Protein AF-A0AA35XCM3-F1 (afdb_monomer_lite)

Structure (mmCIF, N/CA/C/O backbone):
data_AF-A0AA35XCM3-F1
#
_entry.id   AF-A0AA35XCM3-F1
#
loop_
_atom_site.group_PDB
_atom_site.id
_atom_site.type_symbol
_atom_site.label_atom_id
_atom_site.label_alt_id
_atom_site.label_comp_id
_atom_site.label_asym_id
_atom_site.label_entity_id
_atom_site.label_seq_id
_atom_site.pdbx_PDB_ins_code
_atom_site.Cartn_x
_atom_site.Cartn_y
_atom_site.Cartn_z
_atom_site.occupancy
_atom_site.B_iso_or_equiv
_atom_site.auth_seq_id
_atom_site.auth_comp_id
_atom_site.auth_asym_id
_atom_site.auth_atom_id
_atom_site.pdbx_PDB_model_num
ATOM 1 N N . MET A 1 1 ? -10.950 -10.156 -4.150 1.00 93.50 1 MET A N 1
ATOM 2 C CA . MET A 1 1 ? -9.536 -10.045 -4.515 1.00 93.50 1 MET A CA 1
ATOM 3 C C . MET A 1 1 ? -8.705 -10.148 -3.259 1.00 93.50 1 MET A C 1
ATOM 5 O O . MET A 1 1 ? -9.093 -9.509 -2.277 1.00 93.50 1 MET A O 1
ATOM 9 N N . ASP A 1 2 ? -7.621 -10.908 -3.318 1.00 97.69 2 ASP A N 1
ATOM 10 C CA . ASP A 1 2 ? -6.567 -10.951 -2.304 1.00 97.69 2 ASP A CA 1
ATOM 11 C C . ASP A 1 2 ? -5.512 -9.885 -2.619 1.00 97.69 2 ASP A C 1
ATOM 13 O O . ASP A 1 2 ? -4.947 -9.845 -3.716 1.00 97.69 2 ASP A O 1
ATOM 17 N N . ILE A 1 3 ? -5.309 -8.961 -1.679 1.00 98.62 3 ILE A N 1
ATOM 18 C CA . ILE A 1 3 ? -4.497 -7.760 -1.874 1.00 98.62 3 ILE A CA 1
ATOM 19 C C . ILE A 1 3 ? -3.480 -7.645 -0.744 1.00 98.62 3 ILE A C 1
ATOM 21 O O . ILE A 1 3 ? -3.850 -7.547 0.428 1.00 98.62 3 ILE A O 1
ATOM 25 N N . ALA A 1 4 ? -2.201 -7.538 -1.091 1.00 98.62 4 ALA A N 1
ATOM 26 C CA . ALA A 1 4 ? -1.163 -7.149 -0.146 1.00 98.62 4 ALA A CA 1
ATOM 27 C C . ALA A 1 4 ? -0.820 -5.666 -0.287 1.00 98.62 4 ALA A C 1
ATOM 29 O O . ALA A 1 4 ? -0.653 -5.143 -1.387 1.00 98.62 4 ALA A O 1
ATOM 30 N N . VAL A 1 5 ? -0.660 -4.983 0.843 1.00 98.56 5 VAL A N 1
ATOM 31 C CA . VAL A 1 5 ? -0.199 -3.591 0.883 1.00 98.56 5 VAL A CA 1
ATOM 32 C C . VAL A 1 5 ? 1.220 -3.571 1.418 1.00 98.56 5 VAL A C 1
ATOM 34 O O . VAL A 1 5 ? 1.429 -3.638 2.630 1.00 98.56 5 VAL A O 1
ATOM 37 N N . MET A 1 6 ? 2.200 -3.466 0.521 1.00 98.12 6 MET A N 1
ATOM 38 C CA . MET A 1 6 ? 3.601 -3.338 0.895 1.00 98.12 6 MET A CA 1
ATOM 39 C C . MET A 1 6 ? 3.884 -1.904 1.345 1.00 98.12 6 MET A C 1
ATOM 41 O O . MET A 1 6 ? 4.107 -1.007 0.530 1.00 98.12 6 MET A O 1
ATOM 45 N N . GLY A 1 7 ? 3.834 -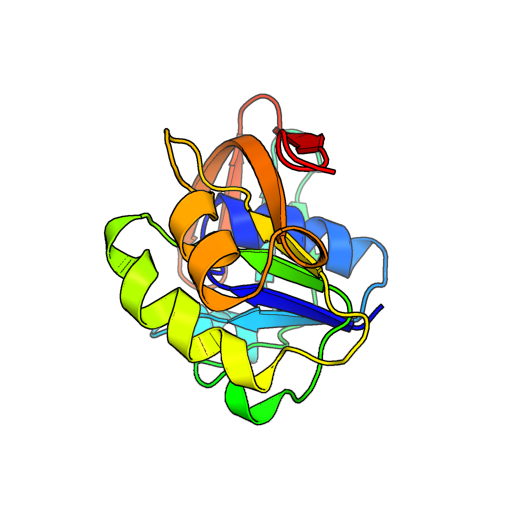1.693 2.663 1.00 96.62 7 GLY A N 1
ATOM 46 C CA . GLY A 1 7 ? 3.970 -0.389 3.305 1.00 96.62 7 GLY A CA 1
ATOM 47 C C . GLY A 1 7 ? 2.629 0.216 3.725 1.00 96.62 7 GLY A C 1
ATOM 48 O O . GLY A 1 7 ? 2.055 1.042 3.020 1.00 96.62 7 GLY A O 1
ATOM 49 N N . ALA A 1 8 ? 2.171 -0.105 4.936 1.00 96.19 8 ALA A N 1
ATOM 50 C CA . ALA A 1 8 ? 0.951 0.452 5.541 1.00 96.19 8 ALA A CA 1
ATOM 51 C C . ALA A 1 8 ? 1.112 1.891 6.092 1.00 96.19 8 ALA A C 1
ATOM 53 O O . ALA A 1 8 ? 0.586 2.239 7.142 1.00 96.19 8 ALA A O 1
ATOM 54 N N . GLY A 1 9 ? 1.887 2.735 5.407 1.00 95.31 9 GLY A N 1
ATOM 55 C CA . GLY A 1 9 ? 2.064 4.143 5.770 1.00 95.31 9 GLY A CA 1
ATOM 56 C C . GLY A 1 9 ? 0.866 5.011 5.375 1.00 95.31 9 GLY A C 1
ATOM 57 O O . GLY A 1 9 ? -0.225 4.524 5.118 1.00 95.31 9 GLY A O 1
ATOM 58 N N . GLY A 1 10 ? 1.078 6.321 5.245 1.00 96.00 10 GLY A N 1
ATOM 59 C CA . GLY A 1 10 ? 0.013 7.253 4.859 1.00 96.00 10 GLY A CA 1
ATOM 60 C C . GLY A 1 10 ? -0.715 6.902 3.554 1.00 96.00 10 GLY A C 1
ATOM 61 O O . GLY A 1 10 ? -1.939 6.885 3.520 1.00 96.00 10 GLY A O 1
ATOM 62 N N . VAL A 1 11 ? 0.038 6.605 2.490 1.00 96.69 11 VAL A N 1
ATOM 63 C CA . VAL A 1 11 ? -0.525 6.263 1.170 1.00 96.69 11 VAL A CA 1
ATOM 64 C C . VAL A 1 11 ? -1.105 4.849 1.171 1.00 96.69 11 VAL A C 1
ATOM 66 O O . VAL A 1 11 ? -2.289 4.674 0.891 1.00 96.69 11 VAL A O 1
ATOM 69 N N . GLY A 1 12 ? -0.292 3.844 1.516 1.00 97.44 12 GLY A N 1
ATOM 70 C CA . GLY A 1 12 ? -0.721 2.444 1.491 1.00 97.44 12 GLY A CA 1
ATOM 71 C C . GLY A 1 12 ? -1.831 2.142 2.495 1.00 97.44 12 GLY A C 1
ATOM 72 O O . GLY A 1 12 ? -2.778 1.438 2.165 1.00 97.44 12 GLY A O 1
ATOM 73 N N . GLY A 1 13 ? -1.778 2.728 3.691 1.00 97.81 13 GLY A N 1
ATOM 74 C CA . GLY A 1 13 ? -2.825 2.578 4.696 1.00 97.81 13 GLY A CA 1
ATOM 75 C C . GLY A 1 13 ? -4.151 3.217 4.280 1.00 97.81 13 GLY A C 1
ATOM 76 O O . GLY A 1 13 ? -5.199 2.612 4.480 1.00 97.81 13 GLY A O 1
ATOM 77 N N . TYR A 1 14 ? -4.129 4.388 3.632 1.00 98.06 14 TYR A N 1
ATOM 78 C CA . TYR A 1 14 ? -5.353 5.009 3.118 1.00 98.06 14 TYR A CA 1
ATOM 79 C C . TYR A 1 14 ? -5.981 4.185 1.986 1.00 98.06 14 TYR A C 1
ATOM 81 O O . TYR A 1 14 ? -7.124 3.749 2.118 1.00 98.06 14 TYR A O 1
ATOM 89 N N . PHE A 1 15 ? -5.243 3.905 0.904 1.00 98.06 15 PHE A N 1
ATOM 90 C CA . PHE A 1 15 ? -5.802 3.159 -0.232 1.00 98.06 15 PHE A CA 1
ATOM 91 C C . PHE A 1 15 ? -6.110 1.701 0.113 1.00 98.06 15 PHE A C 1
ATOM 93 O O . PHE A 1 15 ? -7.166 1.194 -0.259 1.00 98.06 15 PHE A O 1
ATOM 100 N N . GLY A 1 16 ? -5.243 1.038 0.879 1.00 98.25 16 GLY A N 1
ATOM 101 C CA . GLY A 1 16 ? -5.512 -0.299 1.399 1.00 98.25 16 GLY A CA 1
ATOM 102 C C . GLY A 1 16 ? -6.733 -0.326 2.318 1.00 98.25 16 GLY A C 1
ATOM 103 O O . GLY A 1 16 ? -7.555 -1.233 2.221 1.00 98.25 16 GLY A O 1
ATOM 104 N N . GLY A 1 17 ? -6.913 0.706 3.148 1.00 98.31 17 GLY A N 1
ATOM 105 C CA . GLY A 1 17 ? -8.117 0.891 3.953 1.00 98.31 17 GLY A CA 1
ATOM 106 C C . GLY A 1 17 ? -9.375 1.056 3.100 1.00 98.31 17 GLY A C 1
ATOM 107 O O . GLY A 1 17 ? -10.385 0.415 3.376 1.00 98.31 17 GLY A O 1
ATOM 108 N N . LEU A 1 18 ? -9.328 1.857 2.032 1.00 98.00 18 LEU A N 1
ATOM 109 C CA . LEU A 1 18 ? -10.453 1.997 1.102 1.00 98.00 18 LEU A CA 1
ATOM 110 C C . LEU A 1 18 ? -10.807 0.671 0.414 1.00 98.00 18 LEU A C 1
ATOM 112 O O . LEU A 1 18 ? -11.986 0.327 0.339 1.00 98.00 18 LEU A O 1
ATOM 116 N N . LEU A 1 19 ? -9.808 -0.093 -0.034 1.00 98.25 19 LEU A N 1
ATOM 117 C CA . LEU A 1 19 ? -10.011 -1.406 -0.655 1.00 98.25 19 LEU 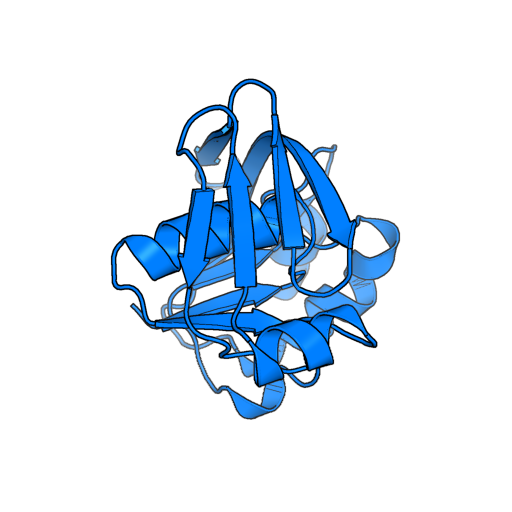A CA 1
ATOM 118 C C . LEU A 1 19 ? -10.606 -2.419 0.331 1.00 98.25 19 LEU A C 1
ATOM 120 O O . LEU A 1 19 ? -11.546 -3.136 -0.011 1.00 98.25 19 LEU A O 1
ATOM 124 N N . ALA A 1 20 ? -10.119 -2.440 1.572 1.00 98.50 20 ALA A N 1
ATOM 125 C CA . ALA A 1 20 ? -10.672 -3.292 2.619 1.00 98.50 20 ALA A CA 1
ATOM 126 C C . ALA A 1 20 ? -12.120 -2.896 2.953 1.00 98.50 20 ALA A C 1
ATOM 128 O O . ALA A 1 20 ? -12.993 -3.754 3.068 1.00 98.50 20 ALA A O 1
ATOM 129 N N . ARG A 1 21 ? -12.409 -1.588 3.032 1.00 97.88 21 ARG A N 1
ATOM 130 C CA . ARG A 1 21 ? -13.766 -1.054 3.233 1.00 97.88 21 ARG A CA 1
ATOM 131 C C . ARG A 1 21 ? -14.711 -1.426 2.085 1.00 97.88 21 ARG A C 1
ATOM 133 O O . ARG A 1 21 ? -15.897 -1.622 2.326 1.00 97.88 21 ARG A O 1
ATOM 140 N N . ALA A 1 22 ? -14.194 -1.548 0.863 1.00 97.81 22 ALA A N 1
ATOM 141 C CA . ALA A 1 22 ? -14.942 -2.014 -0.305 1.00 97.81 22 ALA A CA 1
ATOM 142 C C . ALA A 1 22 ? -15.173 -3.542 -0.332 1.00 97.81 22 ALA A C 1
ATOM 144 O O . ALA A 1 22 ? -15.848 -4.036 -1.232 1.00 97.81 22 ALA A O 1
ATOM 145 N N . GLY A 1 23 ? -14.655 -4.292 0.650 1.00 97.69 23 GLY A N 1
ATOM 146 C CA . GLY A 1 23 ? -14.878 -5.733 0.797 1.00 97.69 23 GLY A CA 1
ATOM 147 C C . GLY A 1 23 ? -13.797 -6.624 0.180 1.00 97.69 23 GLY A C 1
ATOM 148 O O . GLY A 1 23 ? -14.001 -7.834 0.080 1.00 97.69 23 GLY A O 1
ATOM 149 N N . HIS A 1 24 ? -12.652 -6.071 -0.234 1.00 98.44 24 HIS A N 1
ATOM 150 C CA . HIS A 1 24 ? -11.505 -6.881 -0.652 1.00 98.44 24 HIS A CA 1
ATOM 151 C C . HIS A 1 24 ? -10.780 -7.494 0.555 1.00 98.44 24 HIS A C 1
ATOM 153 O O . HIS A 1 24 ? -10.772 -6.920 1.646 1.00 98.44 24 HIS A O 1
ATOM 159 N N . ASN A 1 25 ? -10.138 -8.647 0.355 1.00 97.88 25 ASN A N 1
ATOM 160 C CA . ASN A 1 25 ? -9.321 -9.277 1.383 1.00 97.88 25 ASN A CA 1
ATOM 161 C C . ASN A 1 25 ? -7.933 -8.630 1.379 1.00 97.88 25 ASN A C 1
ATOM 163 O O . ASN A 1 25 ? -7.071 -8.981 0.578 1.00 97.88 25 ASN A O 1
ATOM 167 N N . VAL A 1 26 ? -7.748 -7.628 2.234 1.00 98.69 26 VAL A N 1
ATOM 168 C CA . VAL A 1 26 ? -6.510 -6.848 2.296 1.00 98.69 26 VAL A CA 1
ATOM 169 C C . VAL A 1 26 ? -5.663 -7.313 3.470 1.00 98.69 26 VAL A C 1
ATOM 171 O O . VAL A 1 26 ? -6.159 -7.367 4.593 1.00 98.69 26 VAL A O 1
ATOM 174 N N . THR A 1 27 ? -4.380 -7.580 3.225 1.00 98.75 27 THR A N 1
ATOM 175 C CA . THR A 1 27 ? -3.374 -7.756 4.276 1.00 98.75 27 THR A CA 1
ATOM 176 C C . THR A 1 27 ? -2.325 -6.650 4.213 1.00 98.75 27 THR A C 1
ATOM 178 O O . THR A 1 27 ? -1.701 -6.405 3.179 1.00 98.75 27 THR A O 1
ATOM 181 N N . PHE A 1 28 ? -2.113 -5.975 5.338 1.00 98.75 28 PHE A N 1
ATOM 182 C CA . PHE A 1 28 ? -1.163 -4.878 5.471 1.00 98.75 28 PHE A CA 1
ATOM 183 C C . PHE A 1 28 ? 0.221 -5.390 5.865 1.00 98.75 28 PHE A C 1
ATOM 185 O O . PHE A 1 28 ? 0.389 -5.997 6.921 1.00 98.75 28 PHE A O 1
ATOM 192 N N . ILE A 1 29 ? 1.236 -5.095 5.055 1.00 98.56 29 ILE A N 1
ATOM 193 C CA . ILE A 1 29 ? 2.623 -5.361 5.428 1.00 98.56 29 ILE A CA 1
ATOM 194 C C . ILE A 1 29 ? 3.162 -4.125 6.147 1.00 98.56 29 ILE A C 1
ATOM 196 O O . ILE A 1 29 ? 3.330 -3.044 5.566 1.00 98.56 29 ILE A O 1
ATOM 200 N N . ALA A 1 30 ? 3.380 -4.280 7.447 1.00 97.62 30 ALA A N 1
ATOM 201 C CA . ALA A 1 30 ? 3.768 -3.226 8.374 1.00 97.62 30 ALA A CA 1
ATOM 202 C C . ALA A 1 30 ? 4.819 -3.755 9.352 1.00 97.62 30 ALA A C 1
ATOM 204 O O . ALA A 1 30 ? 5.069 -4.951 9.422 1.00 97.62 30 ALA A O 1
ATOM 205 N N . ARG A 1 31 ? 5.447 -2.867 10.126 1.00 96.56 31 ARG A N 1
ATOM 206 C CA . ARG A 1 31 ? 6.470 -3.244 11.111 1.00 96.56 31 ARG A CA 1
ATOM 207 C C . ARG A 1 31 ? 6.272 -2.489 12.423 1.00 96.56 31 ARG A C 1
ATOM 209 O O . ARG A 1 31 ? 5.644 -1.426 12.452 1.00 96.56 31 ARG A O 1
ATOM 216 N N . GLY A 1 32 ? 6.850 -3.028 13.495 1.00 97.56 32 GLY A N 1
ATOM 217 C CA . GLY A 1 32 ? 6.943 -2.366 14.796 1.00 97.56 32 GLY A CA 1
ATOM 218 C C . GLY A 1 32 ? 5.581 -2.012 15.412 1.00 97.56 32 GLY A C 1
ATOM 219 O O . GLY A 1 32 ? 4.596 -2.709 15.169 1.00 97.56 32 GLY A O 1
ATOM 220 N N . PRO A 1 33 ? 5.481 -0.903 16.170 1.00 98.44 33 PRO A N 1
ATOM 221 C CA . PRO A 1 33 ? 4.259 -0.557 16.900 1.00 98.44 33 PRO A CA 1
ATOM 222 C C . PRO A 1 33 ? 3.017 -0.425 16.013 1.00 98.44 33 PRO A C 1
ATOM 224 O O . PRO A 1 33 ? 1.909 -0.733 16.447 1.00 98.44 33 PRO A O 1
ATOM 227 N N . HIS A 1 34 ? 3.194 0.034 14.769 1.00 98.50 34 HIS A N 1
ATOM 228 C CA . HIS A 1 34 ? 2.088 0.197 13.830 1.00 98.50 34 HIS A CA 1
ATOM 229 C C . HIS A 1 34 ? 1.491 -1.156 13.419 1.00 98.50 34 HIS A C 1
ATOM 231 O O . HIS A 1 34 ? 0.271 -1.293 13.434 1.00 98.50 34 HIS A O 1
ATOM 237 N N . LEU A 1 35 ? 2.332 -2.161 13.141 1.00 98.56 35 LEU A N 1
ATOM 238 C CA . LEU A 1 35 ? 1.886 -3.534 12.877 1.00 98.56 35 LEU A CA 1
ATOM 239 C C . LEU A 1 35 ? 1.060 -4.083 14.039 1.00 98.56 35 LEU A C 1
ATOM 241 O O . LEU A 1 35 ? -0.066 -4.534 13.841 1.00 98.56 35 LEU A O 1
ATOM 245 N N . GLU A 1 36 ? 1.604 -4.018 15.252 1.00 98.62 36 GLU A N 1
ATOM 246 C CA . GLU A 1 36 ? 0.932 -4.589 16.417 1.00 98.62 36 GLU A CA 1
ATOM 247 C C . GLU A 1 36 ? -0.420 -3.917 16.688 1.00 98.62 36 GLU A C 1
ATOM 249 O O . GLU A 1 36 ? -1.383 -4.565 17.094 1.00 98.62 36 GLU A O 1
ATOM 254 N N . ALA A 1 37 ? -0.504 -2.601 16.478 1.00 98.62 37 ALA A N 1
ATOM 255 C CA . ALA A 1 37 ? -1.748 -1.862 16.632 1.00 98.62 37 ALA A CA 1
ATOM 256 C C . ALA A 1 37 ? -2.797 -2.294 15.597 1.00 98.62 37 ALA A C 1
ATOM 258 O O . ALA A 1 37 ? -3.943 -2.527 15.984 1.00 98.62 37 ALA A O 1
ATOM 259 N N . ILE A 1 38 ? -2.400 -2.486 14.329 1.00 98.62 38 ILE A N 1
ATOM 260 C CA . ILE A 1 38 ? -3.301 -3.013 13.293 1.00 98.62 38 ILE A CA 1
ATOM 261 C C . ILE A 1 38 ? -3.794 -4.412 13.676 1.00 98.62 38 ILE A C 1
ATOM 263 O O . ILE A 1 38 ? -4.995 -4.658 13.637 1.00 98.62 38 ILE A O 1
ATOM 267 N N . GLN A 1 39 ? -2.905 -5.312 14.105 1.00 98.56 39 GLN A N 1
ATOM 268 C CA . GLN A 1 39 ? -3.283 -6.676 14.497 1.00 98.56 39 GLN A CA 1
ATOM 269 C C . GLN A 1 39 ? -4.263 -6.706 15.680 1.00 98.56 39 GLN A C 1
ATOM 271 O O . GLN A 1 39 ? -5.162 -7.543 15.717 1.00 98.56 39 GLN A O 1
ATOM 276 N N . ARG A 1 40 ? -4.115 -5.790 16.648 1.00 98.12 40 ARG A N 1
ATOM 277 C CA . ARG A 1 40 ? -4.989 -5.724 17.831 1.00 98.12 40 ARG A CA 1
ATOM 278 C C . ARG A 1 40 ? -6.350 -5.091 17.555 1.00 98.12 40 ARG A C 1
ATOM 280 O O . ARG A 1 40 ? -7.333 -5.512 18.158 1.00 98.12 40 ARG A O 1
ATOM 287 N N . GLY A 1 41 ? -6.395 -4.041 16.739 1.00 96.88 41 GLY A N 1
ATOM 288 C CA . GLY A 1 41 ? -7.557 -3.146 16.661 1.00 96.88 41 GLY A CA 1
ATOM 289 C C . GLY A 1 41 ? -8.059 -2.838 15.256 1.00 96.88 41 GLY A C 1
ATOM 290 O O . GLY A 1 41 ? -9.026 -2.090 15.119 1.00 96.88 41 GLY A O 1
ATOM 291 N N . GLY A 1 42 ? -7.432 -3.395 14.223 1.00 98.38 42 GLY A N 1
ATOM 292 C CA . GLY A 1 42 ? -7.663 -2.976 12.848 1.00 98.38 42 GLY A CA 1
ATOM 293 C C . GLY A 1 42 ? -6.865 -1.735 12.463 1.00 98.38 42 GLY A C 1
ATOM 294 O O . GLY A 1 42 ? -6.242 -1.075 13.297 1.00 98.38 42 GLY A O 1
ATOM 295 N N . LEU A 1 43 ? -6.896 -1.406 11.173 1.00 98.69 43 LEU A N 1
ATOM 296 C CA . LEU A 1 43 ? -6.362 -0.143 10.679 1.00 98.69 43 LEU A CA 1
ATO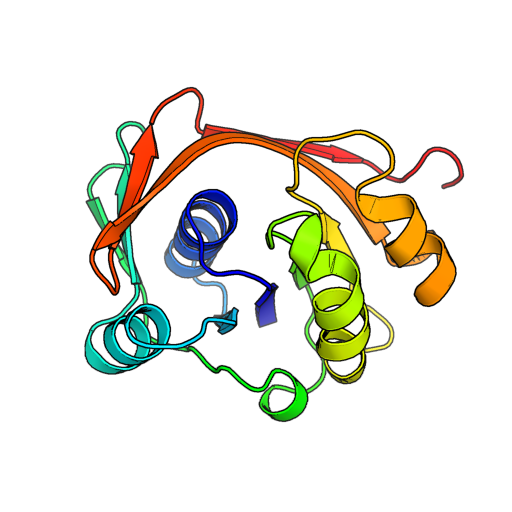M 297 C C . LEU A 1 43 ? -7.477 0.902 10.688 1.00 98.69 43 LEU A C 1
ATOM 299 O O . LEU A 1 43 ? -8.478 0.763 9.981 1.00 98.69 43 LEU A O 1
ATOM 303 N N . ARG A 1 44 ? -7.299 1.963 11.471 1.00 98.75 44 ARG A N 1
ATOM 304 C CA . ARG A 1 44 ? -8.179 3.130 11.461 1.00 98.75 44 ARG A CA 1
ATOM 305 C C . ARG A 1 44 ? -7.692 4.135 10.425 1.00 98.75 44 ARG A C 1
ATOM 307 O O . ARG A 1 44 ? -6.522 4.508 10.411 1.00 98.75 44 ARG A O 1
ATOM 314 N N . VAL A 1 45 ? -8.611 4.616 9.602 1.00 98.62 45 VAL A N 1
ATOM 315 C CA . VAL A 1 45 ? -8.379 5.669 8.619 1.00 98.62 45 VAL A CA 1
ATOM 316 C C . VAL A 1 45 ? -9.228 6.879 8.982 1.00 98.62 45 VAL A C 1
ATOM 318 O O . VAL A 1 45 ? -10.441 6.777 9.165 1.00 98.62 45 VAL A O 1
ATOM 321 N N . GLU A 1 46 ? -8.580 8.033 9.075 1.00 98.44 46 GLU A N 1
ATOM 322 C CA . GLU A 1 46 ? -9.202 9.334 9.291 1.00 98.44 46 GLU A CA 1
ATOM 323 C C . GLU A 1 46 ? -8.983 10.193 8.052 1.00 98.44 46 GLU A C 1
ATOM 325 O O . GLU A 1 46 ? -7.900 10.733 7.829 1.00 98.44 46 GLU A O 1
ATOM 330 N N . SER A 1 47 ? -10.003 10.283 7.211 1.00 97.56 47 SER A N 1
ATOM 331 C CA . SER A 1 47 ? -9.923 10.957 5.924 1.00 97.56 47 SER A CA 1
ATOM 332 C C . SER A 1 47 ? -10.815 12.191 5.899 1.00 97.56 47 SER A C 1
ATOM 334 O O . SER A 1 47 ? -11.985 12.139 6.282 1.00 97.56 47 SER A O 1
ATOM 336 N N . GLY A 1 48 ? -10.273 13.299 5.389 1.00 95.44 48 GLY A N 1
ATOM 337 C CA . GLY A 1 48 ? -11.073 14.483 5.067 1.00 95.44 48 GLY A CA 1
ATOM 338 C C . GLY A 1 48 ? -12.075 14.250 3.928 1.00 95.44 48 GLY A C 1
ATOM 339 O O . GLY A 1 48 ? -13.078 14.954 3.856 1.00 95.44 48 GLY A O 1
ATOM 340 N N . ASN A 1 49 ? -11.831 13.249 3.076 1.00 94.69 49 ASN A N 1
ATOM 341 C CA . ASN A 1 49 ? -12.634 12.953 1.886 1.00 94.69 49 ASN A CA 1
ATOM 342 C C . ASN A 1 49 ? -13.638 11.813 2.124 1.00 94.69 49 ASN A C 1
ATOM 344 O O . ASN A 1 49 ? -14.758 11.852 1.625 1.00 94.69 49 ASN A O 1
ATOM 348 N N . ASP A 1 50 ? -13.243 10.812 2.910 1.00 96.56 50 ASP A N 1
ATOM 349 C CA . ASP A 1 50 ? -13.954 9.542 3.094 1.00 96.56 50 ASP A CA 1
ATOM 350 C C . ASP A 1 50 ? -14.488 9.332 4.513 1.00 96.56 50 ASP A C 1
ATOM 352 O O . ASP A 1 50 ? -15.027 8.263 4.824 1.00 96.56 50 ASP A O 1
ATOM 356 N N . GLY A 1 51 ? -14.319 10.332 5.378 1.00 97.62 51 GLY A N 1
ATOM 357 C CA . GLY A 1 51 ? -14.668 10.261 6.785 1.00 97.62 51 GLY A CA 1
ATOM 358 C C . GLY A 1 51 ? -13.756 9.325 7.575 1.00 97.62 51 GLY A C 1
ATOM 359 O O . GLY A 1 51 ? -12.617 9.038 7.208 1.00 97.62 51 GLY A O 1
ATOM 360 N N . VAL A 1 52 ? -14.272 8.863 8.709 1.00 98.38 52 VAL A N 1
ATOM 361 C CA . VAL A 1 52 ? -13.533 8.041 9.663 1.00 98.38 52 VAL A CA 1
ATOM 362 C C . VAL A 1 52 ? -14.069 6.620 9.640 1.00 98.38 52 VAL A C 1
ATOM 364 O O . VAL A 1 52 ? -15.270 6.408 9.803 1.00 98.38 52 VAL A O 1
ATOM 367 N N . PHE A 1 53 ? -13.182 5.643 9.490 1.00 98.62 53 PHE A N 1
ATOM 368 C CA . PHE A 1 53 ? -13.549 4.231 9.493 1.00 98.62 53 PHE A CA 1
ATOM 369 C C . PHE A 1 53 ? -12.400 3.350 9.987 1.00 98.62 53 PHE A C 1
ATOM 371 O O . PHE A 1 53 ? -11.245 3.765 10.003 1.00 98.62 53 PHE A O 1
ATOM 378 N N . THR A 1 54 ? -12.722 2.119 10.379 1.00 98.69 54 THR A N 1
ATOM 379 C CA . THR A 1 54 ? -11.738 1.106 10.775 1.00 98.69 54 THR A CA 1
ATOM 380 C C . THR A 1 54 ? -11.985 -0.164 9.975 1.00 98.69 54 THR A C 1
ATOM 382 O O . THR A 1 54 ? -13.133 -0.582 9.825 1.00 98.69 54 THR A O 1
ATOM 385 N N . VAL A 1 55 ? -10.915 -0.764 9.458 1.00 98.56 55 VAL A N 1
ATOM 386 C CA . VAL A 1 55 ? -10.953 -2.007 8.672 1.00 98.56 55 VAL A CA 1
ATOM 387 C C . VAL A 1 55 ? -10.262 -3.156 9.415 1.00 98.56 55 VAL A C 1
ATOM 389 O O . VAL A 1 55 ? -9.515 -2.887 10.360 1.00 98.56 55 VAL A O 1
ATOM 392 N N . PRO A 1 56 ? -10.497 -4.427 9.027 1.00 95.69 56 PRO A N 1
ATOM 393 C CA . PRO A 1 56 ? -9.918 -5.584 9.708 1.00 95.69 56 PRO A CA 1
ATOM 394 C C . PRO A 1 56 ? -8.393 -5.525 9.873 1.00 95.69 56 PRO A C 1
ATOM 396 O O . PRO A 1 56 ? -7.675 -4.970 9.044 1.00 95.69 56 PRO A O 1
ATOM 399 N N . GLY A 1 57 ? -7.905 -6.137 10.954 1.00 90.00 57 GLY A N 1
ATOM 400 C CA . GLY A 1 57 ? -6.507 -6.109 11.393 1.00 90.00 57 GLY A CA 1
ATOM 401 C C . GLY A 1 57 ? -5.573 -7.111 10.724 1.00 90.00 57 GLY A C 1
ATOM 402 O O . GLY A 1 57 ? -4.604 -7.539 11.347 1.00 90.00 57 GLY A O 1
ATOM 403 N N . ASN A 1 58 ? -5.852 -7.519 9.487 1.00 96.56 58 ASN A N 1
ATOM 404 C CA . ASN A 1 58 ? -4.993 -8.455 8.767 1.00 96.56 58 ASN A CA 1
ATOM 405 C C . ASN A 1 58 ? -3.658 -7.767 8.461 1.00 96.56 58 ASN A C 1
ATOM 407 O O . ASN A 1 58 ? -3.583 -6.925 7.566 1.00 96.56 58 ASN A O 1
ATOM 411 N N . ALA A 1 59 ? -2.609 -8.089 9.216 1.00 98.31 59 ALA A N 1
ATOM 412 C CA . ALA A 1 59 ? -1.296 -7.490 9.027 1.00 98.31 59 ALA A CA 1
ATOM 413 C C . ALA A 1 59 ? -0.149 -8.416 9.441 1.00 98.31 59 ALA A C 1
ATOM 415 O O . ALA A 1 59 ? -0.282 -9.218 10.367 1.00 98.31 59 ALA A O 1
ATOM 416 N N . THR A 1 60 ? 0.991 -8.272 8.769 1.00 98.44 60 THR A N 1
ATOM 417 C CA . THR A 1 60 ? 2.214 -9.055 9.001 1.00 98.44 60 THR A CA 1
ATOM 418 C C . THR A 1 60 ? 3.461 -8.208 8.730 1.00 98.44 60 THR A C 1
ATOM 420 O O . THR A 1 60 ? 3.401 -7.247 7.967 1.00 98.44 60 THR A O 1
ATOM 423 N N . ASP A 1 61 ? 4.596 -8.555 9.329 1.00 97.75 61 ASP A N 1
ATOM 424 C CA . ASP A 1 61 ? 5.926 -8.078 8.920 1.00 97.75 61 ASP A CA 1
ATOM 425 C C . ASP A 1 61 ? 6.634 -9.053 7.968 1.00 97.75 61 ASP A C 1
ATOM 427 O O . ASP A 1 61 ? 7.692 -8.725 7.433 1.00 97.75 61 ASP A O 1
ATOM 431 N N . ASN A 1 62 ? 6.049 -10.229 7.728 1.00 97.44 62 ASN A N 1
ATOM 432 C CA . ASN A 1 62 ? 6.618 -11.273 6.891 1.00 97.44 62 ASN A CA 1
ATOM 433 C C . ASN A 1 62 ? 5.701 -11.590 5.694 1.00 97.44 62 ASN A C 1
ATOM 435 O O . ASN A 1 62 ? 4.793 -12.425 5.815 1.00 97.44 62 ASN A O 1
ATOM 439 N N . PRO A 1 63 ? 5.949 -10.982 4.517 1.00 97.19 63 PRO A N 1
ATOM 440 C CA . PRO A 1 63 ? 5.161 -11.227 3.309 1.00 97.19 63 PRO A CA 1
ATOM 441 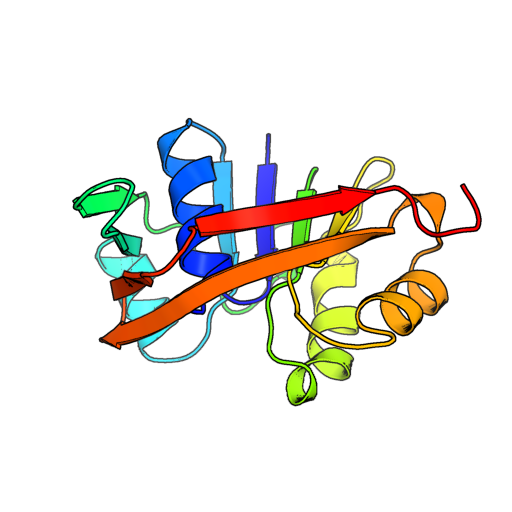C C . PRO A 1 63 ? 5.113 -12.698 2.884 1.00 97.19 63 PRO A C 1
ATOM 443 O O . PRO A 1 63 ? 4.094 -13.156 2.377 1.00 97.19 63 PRO A O 1
ATOM 446 N N . ALA A 1 64 ? 6.165 -13.479 3.151 1.00 96.81 64 ALA A N 1
ATOM 447 C CA . ALA A 1 64 ? 6.235 -14.884 2.742 1.00 96.81 64 ALA A CA 1
ATOM 448 C C . ALA A 1 64 ? 5.149 -15.773 3.378 1.00 96.81 64 ALA A C 1
ATOM 450 O O . ALA A 1 64 ? 4.937 -16.900 2.939 1.00 96.81 64 ALA A O 1
ATOM 451 N N . THR A 1 65 ? 4.446 -15.273 4.398 1.00 96.50 65 THR A N 1
ATOM 452 C CA . THR A 1 65 ? 3.334 -15.976 5.053 1.00 96.50 65 THR A CA 1
ATOM 453 C C . THR A 1 65 ? 2.011 -15.912 4.286 1.00 96.50 65 THR A C 1
ATOM 455 O O . THR A 1 65 ? 1.101 -16.669 4.611 1.00 96.50 65 THR A O 1
ATOM 458 N N . LEU A 1 66 ? 1.888 -15.031 3.286 1.00 96.31 66 LEU A N 1
ATOM 459 C CA . LEU A 1 66 ? 0.611 -14.741 2.618 1.00 96.31 66 LEU A CA 1
ATOM 460 C C . LEU A 1 66 ? 0.361 -15.593 1.368 1.00 96.31 66 LEU A C 1
ATOM 462 O O . LEU A 1 66 ? -0.785 -15.753 0.956 1.00 96.31 66 LEU A O 1
ATOM 466 N N . GLY A 1 67 ? 1.421 -16.140 0.768 1.00 95.75 67 GLY A N 1
ATOM 467 C CA . GLY A 1 67 ? 1.348 -16.759 -0.556 1.00 95.75 67 GLY A CA 1
ATOM 468 C C . GLY A 1 67 ? 0.979 -15.757 -1.665 1.00 95.75 67 GLY A C 1
ATOM 469 O O . GLY A 1 67 ? 0.972 -14.544 -1.426 1.00 95.75 67 GLY A O 1
ATOM 470 N N . PRO A 1 68 ? 0.674 -16.249 -2.880 1.00 97.56 68 PRO A N 1
ATOM 471 C CA . PRO A 1 68 ? 0.365 -15.402 -4.028 1.00 97.56 68 PRO A CA 1
ATOM 472 C C . PRO A 1 68 ? -0.829 -14.465 -3.806 1.00 97.56 68 PRO A C 1
ATOM 474 O O . PRO A 1 68 ? -1.838 -14.874 -3.239 1.00 97.56 68 PRO A O 1
ATOM 477 N N . GLN A 1 69 ? -0.717 -13.227 -4.284 1.00 98.38 69 GLN A N 1
ATOM 478 C CA . GLN A 1 69 ? -1.734 -12.174 -4.188 1.00 98.38 69 GLN A CA 1
ATOM 479 C C . GLN A 1 69 ? -2.146 -11.715 -5.584 1.00 98.38 69 GLN A C 1
ATOM 481 O O . GLN A 1 69 ? -1.317 -11.679 -6.488 1.00 98.38 69 GLN A O 1
ATOM 486 N N . GLU A 1 70 ? -3.394 -11.303 -5.778 1.00 98.19 70 GLU A N 1
ATOM 487 C CA . GLU A 1 70 ? -3.837 -10.775 -7.078 1.00 98.19 70 GLU A CA 1
ATOM 488 C C . GLU A 1 70 ? -3.288 -9.362 -7.318 1.00 98.19 70 GLU A C 1
ATOM 490 O O . GLU A 1 70 ? -2.905 -9.012 -8.434 1.00 98.19 70 GLU A O 1
ATOM 495 N N . LEU A 1 71 ? -3.196 -8.557 -6.255 1.00 98.38 71 LEU A N 1
ATOM 496 C CA . LEU A 1 71 ? -2.668 -7.198 -6.307 1.00 98.38 71 LEU A CA 1
ATOM 497 C C . LEU A 1 71 ? -1.700 -6.936 -5.153 1.00 98.38 71 LEU A C 1
ATOM 499 O O . LEU A 1 71 ? -2.014 -7.174 -3.987 1.00 98.38 71 LEU A O 1
ATOM 503 N N . ILE A 1 72 ? -0.548 -6.358 -5.476 1.00 98.50 72 ILE A N 1
ATOM 504 C CA . ILE A 1 72 ? 0.409 -5.830 -4.513 1.00 98.50 72 ILE A CA 1
ATOM 505 C C . ILE A 1 72 ? 0.444 -4.310 -4.675 1.00 98.50 72 ILE A C 1
ATOM 507 O O . ILE A 1 72 ? 0.961 -3.794 -5.665 1.00 98.50 72 ILE A O 1
ATOM 511 N N . LEU A 1 73 ? -0.088 -3.577 -3.695 1.00 97.88 73 LEU A N 1
ATOM 512 C CA . LEU A 1 73 ? 0.101 -2.129 -3.613 1.00 97.88 73 LEU A CA 1
ATOM 513 C C . LEU A 1 73 ? 1.487 -1.832 -3.046 1.00 97.88 73 LEU A C 1
ATOM 515 O O . LEU A 1 73 ? 1.738 -2.044 -1.859 1.00 97.88 73 LEU A O 1
ATOM 519 N N . PHE A 1 74 ? 2.377 -1.310 -3.882 1.00 97.44 74 PHE A N 1
ATOM 520 C CA . PHE A 1 74 ? 3.737 -0.956 -3.500 1.00 97.44 74 PHE A CA 1
ATOM 521 C C . PHE A 1 74 ? 3.799 0.518 -3.075 1.00 97.44 74 PHE A C 1
ATOM 523 O O . PHE A 1 74 ? 3.780 1.435 -3.902 1.00 97.44 74 PHE A O 1
ATOM 530 N N . ALA A 1 75 ? 3.823 0.748 -1.760 1.00 96.06 75 ALA A N 1
ATOM 531 C CA . ALA A 1 75 ? 3.655 2.067 -1.144 1.00 96.06 75 ALA A CA 1
ATOM 532 C C . ALA A 1 75 ? 4.687 2.368 -0.036 1.00 96.06 75 ALA A C 1
ATOM 534 O O . ALA A 1 75 ? 4.469 3.254 0.799 1.00 96.06 75 ALA A O 1
ATOM 535 N N . VAL A 1 76 ? 5.817 1.651 -0.020 1.00 93.69 76 VAL A N 1
ATOM 536 C CA . VAL A 1 76 ? 6.954 1.960 0.863 1.00 93.69 76 VAL A CA 1
ATOM 537 C C . VAL A 1 76 ? 7.592 3.301 0.496 1.00 93.69 76 VAL A C 1
ATOM 539 O O . VAL A 1 76 ? 7.266 3.924 -0.515 1.00 93.69 76 VAL A O 1
ATOM 542 N N . LYS A 1 77 ? 8.512 3.798 1.319 1.00 89.00 77 LYS A N 1
ATOM 543 C CA . LYS A 1 77 ? 9.336 4.951 0.943 1.00 89.00 77 LYS A CA 1
ATOM 544 C C . LYS A 1 77 ? 10.502 4.482 0.073 1.00 89.00 77 LYS A C 1
ATOM 546 O O . LYS A 1 77 ? 10.975 3.371 0.250 1.00 89.00 77 LYS A O 1
ATOM 551 N N . MET A 1 78 ? 10.978 5.342 -0.832 1.00 85.88 78 MET A N 1
ATOM 552 C CA . MET A 1 78 ? 12.002 4.974 -1.825 1.00 85.88 78 MET A CA 1
ATOM 553 C C . MET A 1 78 ? 13.286 4.386 -1.225 1.00 85.88 78 MET A C 1
ATOM 555 O O . MET A 1 78 ? 13.905 3.530 -1.842 1.00 85.88 78 MET A O 1
ATOM 559 N N . TYR A 1 79 ? 13.678 4.812 -0.022 1.00 87.06 79 TYR A N 1
ATOM 560 C CA . TYR A 1 79 ? 14.862 4.280 0.660 1.00 87.06 79 TYR A CA 1
ATOM 561 C C . TYR A 1 79 ? 14.702 2.826 1.143 1.00 87.06 79 TYR A C 1
ATOM 563 O O . TYR A 1 79 ? 15.703 2.195 1.451 1.00 87.06 79 TYR A O 1
ATOM 571 N N . ASP A 1 80 ? 13.474 2.299 1.194 1.00 89.25 80 ASP A N 1
ATOM 572 C CA . ASP A 1 80 ? 13.174 0.900 1.521 1.00 89.25 80 ASP A CA 1
ATOM 573 C C . ASP A 1 80 ? 12.942 0.048 0.250 1.00 89.25 80 ASP A C 1
ATOM 575 O O . ASP A 1 80 ? 12.550 -1.113 0.363 1.00 89.25 80 ASP A O 1
ATOM 579 N N . ASN A 1 81 ? 13.120 0.601 -0.963 1.00 90.31 81 ASN A N 1
ATOM 580 C CA . ASN A 1 81 ? 12.736 -0.083 -2.206 1.00 90.31 81 ASN A CA 1
ATOM 581 C C . ASN A 1 81 ? 13.455 -1.419 -2.399 1.00 90.31 81 ASN A C 1
ATOM 583 O O . ASN A 1 81 ? 12.789 -2.395 -2.712 1.00 90.31 81 ASN A O 1
ATOM 587 N N . ASP A 1 82 ? 14.775 -1.470 -2.209 1.00 90.62 82 ASP A N 1
ATOM 588 C CA . ASP A 1 82 ? 15.578 -2.694 -2.351 1.00 90.62 82 ASP A CA 1
ATOM 589 C C . ASP A 1 82 ? 15.001 -3.870 -1.560 1.00 90.62 82 ASP A C 1
ATOM 591 O O . ASP A 1 82 ? 14.674 -4.922 -2.112 1.00 90.62 82 ASP A O 1
ATOM 595 N N . ASP A 1 83 ? 14.831 -3.659 -0.257 1.00 93.69 83 ASP A N 1
ATOM 596 C CA . ASP A 1 83 ? 14.331 -4.682 0.651 1.00 93.69 83 ASP A CA 1
ATOM 597 C C . ASP A 1 83 ? 12.881 -5.035 0.325 1.00 93.69 83 ASP A C 1
ATOM 599 O O . ASP A 1 83 ? 12.492 -6.203 0.358 1.00 93.69 83 ASP A O 1
ATOM 603 N N . ALA A 1 84 ? 12.069 -4.029 -0.009 1.00 95.75 84 ALA A N 1
ATOM 604 C CA . ALA A 1 84 ? 10.660 -4.230 -0.281 1.00 95.75 84 ALA A CA 1
ATOM 605 C C . ALA A 1 84 ? 10.404 -4.968 -1.595 1.00 95.75 84 ALA A C 1
ATOM 607 O O . ALA A 1 84 ? 9.490 -5.787 -1.635 1.00 95.75 84 ALA A O 1
ATOM 608 N N . ILE A 1 85 ? 11.199 -4.704 -2.637 1.00 95.94 85 ILE A N 1
ATOM 609 C CA . ILE A 1 85 ? 11.150 -5.427 -3.909 1.00 95.94 85 ILE A CA 1
ATOM 610 C C . ILE A 1 85 ? 11.400 -6.902 -3.612 1.00 95.94 85 ILE A C 1
ATOM 612 O O . ILE A 1 85 ? 10.484 -7.701 -3.754 1.00 95.94 85 ILE A O 1
ATOM 616 N N . HIS A 1 86 ? 12.554 -7.264 -3.048 1.00 95.75 86 HIS A N 1
ATOM 617 C CA . HIS A 1 86 ? 12.847 -8.671 -2.756 1.00 95.75 86 HIS A CA 1
ATOM 618 C C . HIS A 1 86 ? 11.796 -9.337 -1.852 1.00 95.75 86 HIS A C 1
ATOM 620 O O . HIS A 1 86 ? 11.426 -10.492 -2.071 1.00 95.75 86 HIS A O 1
ATOM 626 N N . ALA A 1 87 ? 11.282 -8.614 -0.852 1.00 97.00 87 ALA A N 1
ATOM 627 C CA . ALA A 1 87 ? 10.311 -9.150 0.094 1.00 97.00 87 ALA A CA 1
ATOM 628 C C . ALA A 1 87 ? 8.951 -9.493 -0.536 1.00 97.00 87 ALA A C 1
ATOM 630 O O . ALA A 1 87 ? 8.269 -10.374 -0.013 1.00 97.00 87 ALA A O 1
ATOM 631 N N . ILE A 1 88 ? 8.542 -8.843 -1.634 1.00 97.81 88 ILE A N 1
ATOM 632 C CA . ILE A 1 88 ? 7.259 -9.145 -2.291 1.00 97.81 88 ILE A CA 1
ATOM 633 C C . ILE A 1 88 ? 7.336 -10.330 -3.258 1.00 97.81 88 ILE A C 1
ATOM 635 O O . ILE A 1 88 ? 6.290 -10.817 -3.675 1.00 97.81 88 ILE A O 1
ATOM 639 N N . GLY A 1 89 ? 8.527 -10.843 -3.582 1.00 97.44 89 GLY A N 1
ATOM 640 C CA . GLY A 1 89 ? 8.701 -11.981 -4.495 1.00 97.44 89 GLY A CA 1
ATOM 641 C C . GLY A 1 89 ? 7.793 -13.189 -4.194 1.00 97.44 89 GLY A C 1
ATOM 642 O O . GLY A 1 89 ? 7.118 -13.669 -5.103 1.00 97.44 89 GLY A O 1
ATOM 643 N N . PRO A 1 90 ? 7.682 -13.655 -2.932 1.00 97.75 90 PRO A N 1
ATOM 644 C CA . PRO A 1 90 ? 6.778 -14.748 -2.552 1.00 97.75 90 PRO A CA 1
ATOM 645 C C . PRO A 1 90 ? 5.278 -14.467 -2.752 1.00 97.75 90 PRO A C 1
ATOM 647 O O . PRO A 1 90 ? 4.477 -15.398 -2.706 1.00 97.75 90 PRO A O 1
ATOM 650 N N . LEU A 1 91 ? 4.891 -13.201 -2.939 1.00 98.31 91 LEU A N 1
ATOM 651 C CA . LEU A 1 91 ? 3.509 -12.785 -3.189 1.00 98.31 91 LEU A CA 1
ATOM 652 C C . LEU A 1 91 ? 3.124 -12.879 -4.668 1.00 98.31 91 LEU A C 1
ATOM 654 O O . LEU A 1 91 ? 1.956 -12.698 -5.003 1.00 98.31 91 LEU A O 1
ATOM 658 N N . LEU A 1 92 ? 4.085 -13.113 -5.562 1.00 97.38 92 LEU A N 1
ATOM 659 C CA . LEU A 1 92 ? 3.848 -13.111 -6.999 1.00 97.38 92 LEU A CA 1
ATOM 660 C C . LEU A 1 92 ? 3.452 -14.507 -7.488 1.00 97.38 92 LEU A C 1
ATOM 662 O O . LEU A 1 92 ? 4.244 -15.449 -7.484 1.00 97.38 92 LEU A O 1
ATOM 666 N N . GLY A 1 93 ? 2.210 -14.616 -7.943 1.00 95.94 93 GLY A N 1
ATOM 667 C CA . GLY A 1 93 ? 1.691 -15.696 -8.768 1.00 95.94 93 GLY A CA 1
ATOM 668 C C . GLY A 1 93 ? 1.677 -15.335 -10.260 1.00 95.94 93 GLY A C 1
ATOM 669 O O . GLY A 1 93 ? 2.162 -14.274 -10.656 1.00 95.94 93 GLY A O 1
ATOM 670 N N . PRO A 1 94 ? 1.118 -16.217 -11.108 1.00 93.69 94 PRO A N 1
ATOM 671 C CA . PRO A 1 94 ? 1.066 -16.014 -12.558 1.00 93.69 94 PRO A CA 1
ATOM 672 C C . PRO A 1 94 ? 0.316 -14.747 -12.995 1.00 93.69 94 PRO A C 1
ATOM 674 O O . PRO A 1 94 ? 0.728 -14.120 -13.966 1.00 93.69 94 PRO A O 1
ATOM 677 N N . ASP A 1 95 ? -0.732 -14.371 -12.257 1.00 93.62 95 ASP A N 1
ATOM 678 C CA . ASP A 1 95 ? -1.646 -13.268 -12.594 1.00 93.62 95 ASP A CA 1
ATOM 679 C C . ASP A 1 95 ? -1.481 -12.045 -11.669 1.00 93.62 95 ASP A C 1
ATOM 681 O O . ASP A 1 95 ? -2.310 -11.136 -11.668 1.00 93.62 95 ASP A O 1
ATOM 685 N N . SER A 1 96 ? -0.430 -12.025 -10.844 1.00 97.31 96 SER A N 1
ATOM 686 C CA . SER A 1 96 ? -0.203 -10.953 -9.874 1.00 97.31 96 SER A CA 1
ATOM 687 C C . SER A 1 96 ? 0.218 -9.652 -10.544 1.00 97.31 96 SER A C 1
ATOM 689 O O . SER A 1 96 ? 1.148 -9.634 -11.353 1.00 97.31 96 SER A O 1
ATOM 691 N N . ILE A 1 97 ? -0.392 -8.548 -10.112 1.00 97.25 97 ILE A N 1
ATOM 692 C CA . ILE A 1 97 ? 0.001 -7.194 -10.508 1.00 97.25 97 ILE A CA 1
ATOM 693 C C . ILE A 1 97 ? 0.639 -6.462 -9.330 1.00 97.25 97 ILE A C 1
ATOM 695 O O . ILE A 1 97 ? 0.103 -6.445 -8.222 1.00 97.25 97 ILE A O 1
ATOM 699 N N . VAL A 1 98 ? 1.764 -5.796 -9.580 1.00 97.31 98 VAL A N 1
ATOM 700 C CA . VAL A 1 98 ? 2.375 -4.833 -8.662 1.00 97.31 98 VAL A CA 1
ATOM 701 C C . VAL A 1 98 ? 2.009 -3.427 -9.121 1.00 97.31 98 VAL A C 1
ATOM 703 O O . VAL A 1 98 ? 2.418 -3.000 -10.196 1.00 97.31 98 VAL A O 1
ATOM 706 N N . LEU A 1 99 ? 1.252 -2.695 -8.305 1.00 96.81 99 LEU A N 1
ATOM 707 C CA . LEU A 1 99 ? 0.891 -1.302 -8.564 1.00 96.81 99 LEU A CA 1
ATOM 708 C C . LEU A 1 99 ? 1.707 -0.380 -7.662 1.00 96.81 99 LEU A C 1
ATOM 710 O O . LEU A 1 99 ? 1.547 -0.402 -6.438 1.00 96.81 99 LEU A O 1
ATOM 714 N N . THR A 1 100 ? 2.546 0.467 -8.252 1.00 95.62 100 THR A N 1
ATOM 715 C CA . THR A 1 100 ? 3.248 1.499 -7.484 1.00 95.62 100 THR A CA 1
ATOM 716 C C . THR A 1 100 ? 2.308 2.654 -7.152 1.00 95.62 100 THR A C 1
ATOM 718 O O . THR A 1 100 ? 1.492 3.075 -7.966 1.00 95.62 100 THR A O 1
ATOM 721 N N . LEU A 1 101 ? 2.416 3.186 -5.935 1.00 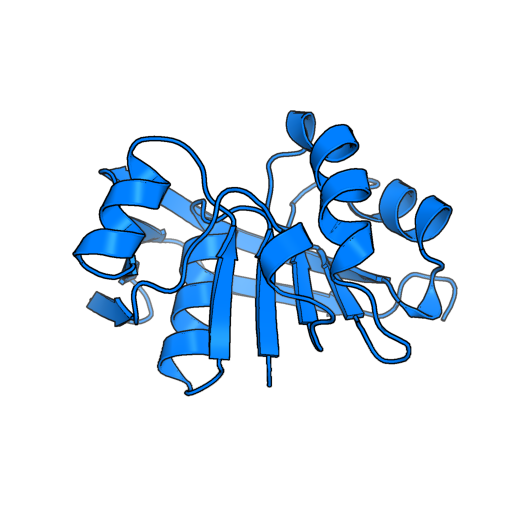94.00 101 LEU A N 1
ATOM 722 C CA . LEU A 1 101 ? 1.737 4.424 -5.515 1.00 94.00 101 LEU A CA 1
ATOM 723 C C . LEU A 1 101 ? 2.724 5.441 -4.926 1.00 94.00 101 LEU A C 1
ATOM 725 O O . LEU A 1 101 ? 2.347 6.385 -4.230 1.00 94.00 101 LEU A O 1
ATOM 729 N N . GLN A 1 102 ? 4.013 5.227 -5.173 1.00 87.38 102 GLN A N 1
ATOM 730 C CA . GLN A 1 102 ? 5.080 6.107 -4.724 1.00 87.38 102 GLN A CA 1
ATOM 731 C C . GLN A 1 102 ? 5.173 7.314 -5.653 1.00 87.38 102 GLN A C 1
ATOM 733 O O . GLN A 1 102 ? 5.087 7.170 -6.867 1.00 87.38 102 GLN A O 1
ATOM 738 N N . ASN A 1 103 ? 5.428 8.493 -5.097 1.00 81.06 103 ASN A N 1
ATOM 739 C CA . ASN A 1 103 ? 5.754 9.661 -5.908 1.00 81.06 103 ASN A CA 1
ATOM 740 C C . ASN A 1 103 ? 7.261 9.707 -6.161 1.00 81.06 103 ASN A C 1
ATOM 742 O O . ASN A 1 103 ? 8.042 9.625 -5.213 1.00 81.06 103 ASN A O 1
ATOM 746 N N . GLY A 1 104 ? 7.650 9.883 -7.420 1.00 72.75 104 GLY A N 1
ATOM 747 C CA . GLY A 1 104 ? 9.028 10.129 -7.833 1.00 72.75 104 GLY A CA 1
ATOM 748 C C . GLY A 1 104 ? 9.361 9.475 -9.170 1.00 72.75 104 GLY A C 1
ATOM 749 O O . GLY A 1 104 ? 8.593 8.670 -9.689 1.00 72.75 104 GLY A O 1
ATOM 750 N N . ILE A 1 105 ? 10.496 9.880 -9.730 1.00 68.31 105 ILE A N 1
ATOM 751 C CA . ILE A 1 105 ? 11.013 9.372 -11.003 1.00 68.31 105 ILE A CA 1
ATOM 752 C C . ILE A 1 105 ? 11.580 7.959 -10.762 1.00 68.31 105 ILE A C 1
ATOM 754 O O . ILE A 1 105 ? 12.078 7.685 -9.670 1.00 68.31 105 ILE A O 1
ATOM 758 N N . ASP A 1 106 ? 11.430 7.063 -11.741 1.00 74.50 106 ASP A N 1
ATOM 759 C CA . ASP A 1 106 ? 11.927 5.673 -11.738 1.00 74.50 106 ASP A CA 1
ATOM 760 C C . ASP A 1 106 ? 11.375 4.775 -10.606 1.00 74.50 106 ASP A C 1
ATOM 762 O O . ASP A 1 106 ? 11.927 3.720 -10.287 1.00 74.50 106 ASP A O 1
ATOM 766 N N . ASN A 1 107 ? 10.254 5.167 -9.988 1.00 71.81 107 ASN A N 1
ATOM 767 C CA . ASN A 1 107 ? 9.646 4.492 -8.834 1.00 71.81 107 ASN A CA 1
ATOM 768 C C . ASN A 1 107 ? 9.264 3.018 -9.078 1.00 71.81 107 ASN A C 1
ATOM 770 O O . ASN A 1 107 ? 9.137 2.263 -8.116 1.00 71.81 107 ASN A O 1
ATOM 774 N N . GLY A 1 108 ? 9.091 2.601 -10.332 1.00 83.25 108 GLY A N 1
ATOM 775 C CA . GLY A 1 108 ? 8.852 1.203 -10.683 1.00 83.25 108 GLY A CA 1
ATOM 776 C C . GLY A 1 108 ? 9.829 0.614 -11.689 1.00 83.25 108 GLY A C 1
ATOM 777 O O . GLY A 1 108 ? 9.665 -0.550 -12.029 1.00 83.25 108 GLY A O 1
ATOM 778 N N . ASP A 1 109 ? 10.867 1.334 -12.116 1.00 88.62 109 ASP A N 1
ATOM 779 C CA . ASP A 1 109 ? 11.837 0.805 -13.086 1.00 88.62 109 ASP A CA 1
ATOM 780 C C . ASP A 1 109 ? 12.545 -0.429 -12.528 1.00 88.62 109 ASP A C 1
ATOM 782 O O . ASP A 1 109 ? 12.632 -1.459 -13.185 1.00 88.62 109 ASP A O 1
ATOM 786 N N . ARG A 1 110 ? 12.927 -0.377 -11.251 1.00 90.69 110 ARG A N 1
ATOM 787 C CA . ARG A 1 110 ? 13.536 -1.513 -10.549 1.00 90.69 110 ARG A CA 1
ATOM 788 C C . ARG A 1 110 ? 12.585 -2.695 -10.366 1.00 90.69 110 ARG A C 1
ATOM 790 O O . ARG A 1 110 ? 13.012 -3.842 -10.398 1.00 90.69 110 ARG A O 1
ATOM 797 N N . LEU A 1 111 ? 11.294 -2.420 -10.178 1.00 93.62 111 LEU A N 1
ATOM 798 C CA . LEU A 1 111 ? 10.265 -3.462 -10.144 1.00 93.62 111 LEU A CA 1
ATOM 799 C C . LEU A 1 111 ? 10.100 -4.100 -11.526 1.00 93.62 111 LEU A C 1
ATOM 801 O O . LEU A 1 111 ? 9.941 -5.310 -11.615 1.00 93.62 111 LEU A O 1
ATOM 805 N N . VAL A 1 112 ? 10.149 -3.301 -12.596 1.00 93.81 112 VAL A N 1
ATOM 806 C CA . VAL A 1 112 ? 10.087 -3.779 -13.984 1.00 93.81 112 VAL A CA 1
ATOM 807 C C . VAL A 1 112 ? 11.319 -4.616 -14.328 1.00 93.81 112 VAL A C 1
ATOM 809 O O . VAL A 1 112 ? 11.180 -5.646 -14.981 1.00 93.81 112 VAL A O 1
ATOM 812 N N . GLU A 1 113 ? 12.507 -4.199 -13.891 1.00 93.44 113 GLU A N 1
ATOM 813 C CA . GLU A 1 113 ? 13.751 -4.956 -14.064 1.00 93.44 113 GLU A CA 1
ATOM 814 C C . GLU A 1 113 ? 13.683 -6.328 -13.383 1.00 93.44 113 GLU A C 1
ATOM 816 O O . GLU A 1 113 ? 14.089 -7.320 -13.983 1.00 93.44 113 GLU A O 1
ATOM 821 N N . GLU A 1 114 ? 13.138 -6.395 -12.166 1.00 94.81 114 GLU A N 1
ATOM 822 C CA . GLU A 1 114 ? 13.064 -7.635 -11.388 1.00 94.81 114 GLU A CA 1
ATOM 823 C C . GLU A 1 114 ? 11.903 -8.551 -11.825 1.00 94.81 114 GLU A C 1
ATOM 825 O O . GLU A 1 114 ? 12.056 -9.772 -11.892 1.00 94.81 114 GLU A O 1
ATOM 830 N N . TYR A 1 115 ? 10.728 -7.983 -12.123 1.00 94.50 115 TYR A N 1
ATOM 831 C CA . TYR A 1 115 ? 9.476 -8.738 -12.287 1.00 94.50 115 TYR A CA 1
ATOM 832 C C . TYR A 1 115 ? 8.833 -8.664 -13.670 1.00 94.50 115 TYR A C 1
ATOM 834 O O . TYR A 1 115 ? 7.849 -9.366 -13.896 1.00 94.50 115 TYR A O 1
ATOM 842 N N . GLY A 1 116 ? 9.374 -7.863 -14.586 1.00 93.31 116 GLY A N 1
ATOM 843 C CA . GLY A 1 116 ? 8.833 -7.693 -15.931 1.00 93.31 116 GLY A CA 1
ATOM 844 C C . GLY A 1 116 ? 7.775 -6.590 -16.028 1.00 93.31 116 GLY A C 1
ATOM 845 O O . GLY A 1 116 ? 7.000 -6.325 -15.106 1.00 93.31 116 GLY A O 1
ATOM 846 N N . ALA A 1 117 ? 7.742 -5.921 -17.182 1.00 91.88 117 ALA A N 1
ATOM 847 C CA . ALA A 1 117 ? 6.839 -4.796 -17.439 1.00 91.88 117 ALA A CA 1
ATOM 848 C C . ALA A 1 117 ? 5.360 -5.212 -17.496 1.00 91.88 117 ALA A C 1
ATOM 850 O O . ALA A 1 117 ? 4.478 -4.392 -17.271 1.00 91.88 117 ALA A O 1
ATOM 851 N N . GLU A 1 118 ? 5.086 -6.481 -17.783 1.00 91.44 118 GLU A N 1
ATOM 852 C CA . GLU A 1 118 ? 3.744 -7.050 -17.844 1.00 91.44 118 GLU A CA 1
ATOM 853 C C . GLU A 1 118 ? 3.087 -7.197 -16.467 1.00 91.44 118 GLU A C 1
ATOM 855 O O . GLU A 1 118 ? 1.862 -7.238 -16.377 1.00 91.44 118 GLU A O 1
ATOM 860 N N . ARG A 1 119 ? 3.889 -7.251 -15.395 1.00 93.12 119 ARG A N 1
ATOM 861 C CA . ARG A 1 119 ? 3.401 -7.397 -14.015 1.00 93.12 119 ARG A CA 1
ATOM 862 C C . ARG A 1 119 ? 3.354 -6.083 -13.257 1.00 93.12 119 ARG A C 1
ATOM 864 O O . ARG A 1 119 ? 2.737 -6.016 -12.198 1.00 93.12 119 ARG A O 1
ATOM 871 N N . VAL A 1 120 ? 4.016 -5.046 -13.760 1.00 94.75 120 VAL A N 1
ATOM 872 C CA . VAL A 1 120 ? 4.197 -3.790 -13.033 1.00 94.75 120 VAL A CA 1
ATOM 873 C C . VAL A 1 120 ? 3.366 -2.687 -13.667 1.00 94.75 120 VAL A C 1
ATOM 875 O O . VAL A 1 120 ? 3.587 -2.269 -14.802 1.00 94.75 120 VAL A O 1
ATOM 878 N N . MET A 1 121 ? 2.426 -2.172 -12.885 1.00 94.06 121 MET A N 1
ATOM 879 C CA . MET A 1 121 ? 1.648 -0.991 -13.211 1.00 94.06 121 MET A CA 1
ATOM 880 C C . MET A 1 121 ? 2.235 0.210 -12.476 1.00 94.06 121 MET A C 1
ATOM 882 O O . MET A 1 121 ? 2.339 0.221 -11.246 1.00 94.06 121 MET A O 1
ATOM 886 N N . ILE A 1 122 ? 2.621 1.235 -13.232 1.00 92.19 122 ILE A N 1
ATOM 887 C CA . ILE A 1 122 ? 3.213 2.438 -12.656 1.00 92.19 122 ILE A CA 1
ATOM 888 C C . ILE A 1 122 ? 2.093 3.386 -12.268 1.00 92.19 122 ILE A C 1
ATOM 890 O O . ILE A 1 122 ? 1.278 3.779 -13.107 1.00 92.19 122 ILE A O 1
ATOM 894 N N . GLY A 1 123 ? 2.067 3.762 -10.995 1.00 92.81 123 GLY A N 1
ATOM 895 C CA . GLY A 1 123 ? 1.123 4.723 -10.464 1.00 92.81 123 GLY A CA 1
ATOM 896 C C . GLY A 1 123 ? 1.768 5.777 -9.579 1.00 92.81 123 GLY A C 1
ATOM 897 O O . GLY A 1 123 ? 2.937 5.719 -9.196 1.00 92.81 123 GLY A O 1
ATOM 898 N N . SER A 1 124 ? 0.987 6.804 -9.285 1.00 91.12 124 SER A N 1
ATOM 899 C CA . SER A 1 124 ? 1.347 7.900 -8.392 1.00 91.12 124 SER A CA 1
ATOM 900 C C . SER A 1 124 ? 0.123 8.328 -7.598 1.00 91.12 124 SER A C 1
ATOM 902 O O . SER A 1 124 ? -1.000 8.291 -8.104 1.00 91.12 124 SER A O 1
ATOM 904 N N . ALA A 1 125 ? 0.343 8.738 -6.353 1.00 93.56 125 ALA A N 1
ATOM 905 C CA . ALA A 1 125 ? -0.709 9.117 -5.422 1.00 93.56 125 ALA A CA 1
ATOM 906 C C . ALA A 1 125 ? -0.602 10.596 -5.035 1.00 93.56 125 ALA A C 1
ATOM 908 O O . ALA A 1 125 ? 0.440 11.072 -4.587 1.00 93.56 125 ALA A O 1
ATOM 909 N N . TYR A 1 126 ? -1.714 11.315 -5.119 1.00 93.69 126 TYR A N 1
ATOM 910 C CA . TYR A 1 126 ? -1.826 12.727 -4.773 1.00 93.69 126 TYR A CA 1
ATOM 911 C C . TYR A 1 126 ? -2.654 12.882 -3.500 1.00 93.69 126 TYR A C 1
ATOM 913 O O . TYR A 1 126 ? -3.873 13.060 -3.528 1.00 93.69 126 TYR A O 1
ATOM 921 N N . LEU A 1 127 ? -1.976 12.800 -2.356 1.00 94.25 127 LEU A N 1
ATOM 922 C CA . LEU A 1 127 ? -2.576 12.997 -1.041 1.00 94.25 127 LEU A CA 1
ATOM 923 C C . LEU A 1 127 ? -1.527 13.356 0.010 1.00 94.25 127 LEU A C 1
ATOM 925 O O . LEU A 1 127 ? -0.338 13.078 -0.145 1.00 94.25 127 LEU A O 1
ATOM 929 N N . GLU A 1 128 ? -1.999 13.910 1.119 1.00 93.81 128 GLU A N 1
ATOM 930 C CA . GLU A 1 128 ? -1.227 14.099 2.341 1.00 93.81 128 GLU A CA 1
ATOM 931 C C . GLU A 1 128 ? -1.578 12.985 3.322 1.00 93.81 128 GLU A C 1
ATOM 933 O O . GLU A 1 128 ? -2.633 12.996 3.950 1.00 93.81 128 GLU A O 1
ATOM 938 N N . GLY A 1 129 ? -0.703 11.991 3.434 1.00 94.12 129 GLY A N 1
ATOM 939 C CA . GLY A 1 129 ? -0.943 10.797 4.234 1.00 94.12 129 GLY A CA 1
ATOM 940 C C . GLY A 1 129 ? 0.148 10.625 5.273 1.00 94.12 129 GLY A C 1
ATOM 941 O O . GLY A 1 129 ? 1.334 10.684 4.943 1.00 94.12 129 GLY A O 1
ATOM 942 N N . ARG A 1 130 ? -0.231 10.328 6.514 1.00 96.62 130 ARG A N 1
ATOM 943 C CA . ARG A 1 130 ? 0.720 9.957 7.571 1.00 96.62 130 ARG A CA 1
ATOM 944 C C . ARG A 1 130 ? 0.114 8.953 8.538 1.00 96.62 130 ARG A C 1
ATOM 946 O O . ARG A 1 130 ? -1.103 8.874 8.669 1.00 96.62 130 ARG A O 1
ATOM 953 N N . ILE A 1 131 ? 0.987 8.255 9.251 1.00 98.00 131 ILE A N 1
ATOM 954 C CA . ILE A 1 131 ? 0.624 7.562 10.485 1.00 98.00 131 ILE A CA 1
ATOM 955 C C . ILE A 1 131 ? 0.546 8.643 11.571 1.00 98.00 131 ILE A C 1
ATOM 957 O O . ILE A 1 131 ? 1.563 9.275 11.860 1.00 98.00 131 ILE A O 1
ATOM 961 N N . SER A 1 132 ? -0.643 8.924 12.105 1.00 97.56 132 SER A N 1
ATOM 962 C CA . SER A 1 132 ? -0.812 9.897 13.200 1.00 97.56 132 SER A CA 1
ATOM 963 C C . SER A 1 132 ? -0.437 9.286 14.548 1.00 97.56 132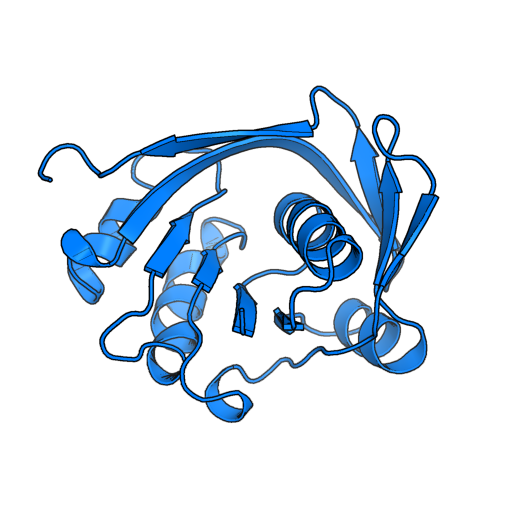 SER A C 1
ATOM 965 O O . SER A 1 132 ? 0.158 9.961 15.383 1.00 97.56 132 SER A O 1
ATOM 967 N N . GLU A 1 133 ? -0.727 7.999 14.713 1.00 97.94 133 GLU A N 1
ATOM 968 C CA . GLU A 1 133 ? -0.307 7.145 15.820 1.00 97.94 133 GLU A CA 1
ATOM 969 C C . GLU A 1 133 ? -0.347 5.667 15.371 1.00 97.94 133 GLU A C 1
ATOM 971 O O . GLU A 1 133 ? -0.903 5.359 14.310 1.00 97.94 133 GLU A O 1
ATOM 976 N N . PRO A 1 134 ? 0.265 4.720 16.105 1.00 98.50 134 PRO A N 1
ATOM 977 C CA . PRO A 1 134 ? 0.194 3.301 15.757 1.00 98.50 134 PRO A CA 1
ATOM 978 C C . PRO A 1 134 ? -1.248 2.820 15.509 1.00 98.50 134 PRO A C 1
ATOM 980 O O . PRO A 1 134 ? -2.119 3.013 16.349 1.00 98.50 134 PRO A O 1
ATOM 983 N N . GLY A 1 135 ? -1.500 2.186 14.357 1.00 98.56 135 GLY A N 1
ATOM 984 C CA . GLY A 1 135 ? -2.834 1.735 13.940 1.00 98.56 135 GLY A CA 1
ATOM 985 C C . GLY A 1 135 ? -3.739 2.808 13.319 1.00 98.56 135 GLY A C 1
ATOM 986 O O . GLY A 1 135 ? -4.828 2.462 12.868 1.00 98.56 135 GLY A O 1
ATOM 987 N N . VAL A 1 136 ? -3.310 4.076 13.246 1.00 98.69 136 VAL A N 1
ATOM 988 C CA . VAL A 1 136 ? -4.122 5.178 12.703 1.00 98.69 136 VAL A CA 1
ATOM 989 C C . VAL A 1 136 ? -3.401 5.898 11.568 1.00 98.69 136 VAL A C 1
ATOM 991 O O . VAL A 1 136 ? -2.281 6.392 11.717 1.00 98.69 136 VAL A O 1
ATOM 994 N N . VAL A 1 137 ? -4.071 5.984 10.422 1.00 98.38 137 VAL A N 1
ATOM 995 C CA . VAL A 1 137 ? -3.627 6.746 9.254 1.00 98.38 137 VAL A CA 1
ATOM 996 C C . VAL A 1 137 ? -4.562 7.923 9.028 1.00 98.38 137 VAL A C 1
ATOM 998 O O . VAL A 1 137 ? -5.773 7.755 8.930 1.00 98.38 137 VAL A O 1
ATOM 1001 N N . THR A 1 138 ? -3.994 9.120 8.895 1.00 98.19 138 THR A N 1
ATOM 1002 C CA . THR A 1 138 ? -4.741 10.318 8.497 1.00 98.19 138 THR A CA 1
ATOM 1003 C C . THR A 1 138 ? -4.486 10.626 7.031 1.00 98.19 138 THR A C 1
ATOM 1005 O O . THR A 1 138 ? -3.321 10.642 6.619 1.00 98.19 138 THR A O 1
ATOM 1008 N N . GLN A 1 139 ? -5.543 10.942 6.287 1.00 97.12 139 GLN A N 1
ATOM 1009 C CA . GLN A 1 139 ? -5.478 11.417 4.910 1.00 97.12 139 GLN A CA 1
ATOM 1010 C C . GLN A 1 139 ? -6.091 12.819 4.775 1.00 97.12 139 GLN A C 1
ATOM 1012 O O . GLN A 1 139 ? -7.216 13.075 5.204 1.00 97.12 139 GLN A O 1
ATOM 1017 N N . GLY A 1 140 ? -5.341 13.708 4.126 1.00 94.44 140 GLY A N 1
ATOM 1018 C CA . GLY A 1 140 ? -5.773 15.010 3.627 1.00 94.44 140 GLY A CA 1
ATOM 1019 C C . GLY A 1 140 ? -5.396 15.207 2.154 1.00 94.44 140 GLY A C 1
ATOM 1020 O O . GLY A 1 140 ? -4.800 14.331 1.514 1.00 94.44 140 GLY A O 1
ATOM 1021 N N . GLY A 1 141 ? -5.752 16.361 1.594 1.00 92.62 141 GLY A N 1
ATOM 1022 C CA . GLY A 1 141 ? -5.531 16.661 0.179 1.00 92.62 141 GLY A CA 1
ATOM 1023 C C . GLY A 1 141 ? -6.457 15.876 -0.770 1.00 92.62 141 GLY A C 1
ATOM 1024 O O . GLY A 1 141 ? -7.490 15.361 -0.342 1.00 92.62 141 GLY A O 1
ATOM 1025 N N . PRO A 1 142 ? -6.112 15.780 -2.067 1.00 88.75 142 PRO A N 1
ATOM 1026 C CA . PRO A 1 142 ? -7.027 15.287 -3.102 1.00 88.75 142 PRO A CA 1
ATOM 1027 C C . PRO A 1 142 ? -7.451 13.818 -2.965 1.00 88.75 142 PRO A C 1
ATOM 1029 O O . PRO A 1 142 ? -8.548 13.474 -3.392 1.00 88.75 142 PRO A O 1
ATOM 1032 N N . GLY A 1 143 ? -6.617 12.956 -2.371 1.00 89.38 143 GLY A N 1
ATOM 1033 C CA . GLY A 1 143 ? -6.952 11.539 -2.167 1.00 89.38 143 GLY A CA 1
ATOM 1034 C C . GLY A 1 143 ? -6.997 10.715 -3.459 1.00 89.38 143 GLY A C 1
ATOM 1035 O O . GLY A 1 143 ? -7.636 9.670 -3.487 1.00 89.38 143 GLY A O 1
ATOM 1036 N N . SER A 1 144 ? -6.354 11.173 -4.536 1.00 92.25 144 SER A N 1
ATOM 1037 C CA . SER A 1 144 ? -6.424 10.530 -5.853 1.00 92.25 144 SER A CA 1
ATOM 1038 C C . SER A 1 144 ? -5.166 9.726 -6.180 1.00 92.25 144 SER A C 1
ATOM 1040 O O . SER A 1 144 ? -4.085 9.991 -5.656 1.00 92.25 144 SER A O 1
ATOM 1042 N N . ALA A 1 145 ? -5.302 8.741 -7.065 1.00 92.38 145 ALA A N 1
ATOM 1043 C CA . ALA A 1 145 ? -4.187 8.025 -7.667 1.00 92.38 145 ALA A CA 1
ATOM 1044 C C . ALA A 1 145 ? -4.381 7.949 -9.184 1.00 92.38 145 ALA A C 1
ATOM 1046 O O . ALA A 1 145 ? -5.506 7.791 -9.658 1.00 92.38 145 ALA A O 1
ATOM 1047 N N . SER A 1 146 ? -3.283 8.053 -9.924 1.00 91.56 146 SER A N 1
ATOM 1048 C CA . SER A 1 146 ? -3.235 7.885 -11.378 1.00 91.56 146 SER A CA 1
ATOM 1049 C C . SER A 1 146 ? -2.266 6.763 -11.692 1.00 91.56 146 SER A C 1
ATOM 1051 O O . SER A 1 146 ? -1.188 6.721 -11.105 1.00 91.56 146 SER A O 1
ATOM 1053 N N . PHE A 1 147 ? -2.628 5.870 -12.605 1.00 91.38 147 PHE A N 1
ATOM 1054 C CA . PHE A 1 147 ? -1.795 4.736 -12.985 1.00 91.38 147 PHE A CA 1
ATOM 1055 C C . PHE A 1 147 ? -2.059 4.312 -14.427 1.00 91.38 147 PHE A C 1
ATOM 1057 O O . PHE A 1 147 ? -3.115 4.608 -14.987 1.00 91.38 147 PHE A O 1
ATOM 1064 N N . GLY A 1 148 ? -1.090 3.629 -15.025 1.00 83.88 148 GLY A N 1
ATOM 1065 C CA . GLY A 1 148 ? -1.183 3.104 -16.383 1.00 83.88 148 GLY A CA 1
ATOM 1066 C C . GLY A 1 148 ? -0.168 1.995 -16.631 1.00 83.88 148 GLY A C 1
ATOM 1067 O O . GLY A 1 148 ? 0.724 1.760 -15.808 1.00 83.88 148 GLY A O 1
ATOM 1068 N N . SER A 1 149 ? -0.304 1.307 -17.769 1.00 69.31 149 SER A N 1
ATOM 1069 C CA . SER A 1 149 ? 0.769 0.439 -18.249 1.00 69.31 149 SER A CA 1
ATOM 1070 C C . SER A 1 149 ? 2.018 1.292 -18.477 1.00 69.31 149 SER A C 1
ATOM 1072 O O . SER A 1 149 ? 1.936 2.429 -18.954 1.00 69.31 149 SER A O 1
ATOM 1074 N N . GLY A 1 150 ? 3.182 0.780 -18.066 1.00 59.22 150 GLY A N 1
ATOM 1075 C CA . GLY A 1 150 ? 4.449 1.452 -18.340 1.00 59.22 150 GLY A CA 1
ATOM 1076 C C . GLY A 1 150 ? 4.625 1.695 -19.848 1.00 59.22 150 GLY A C 1
ATOM 1077 O O . GLY A 1 150 ? 3.969 1.037 -20.655 1.00 59.22 150 GLY A O 1
ATOM 1078 N N . PRO A 1 151 ? 5.535 2.590 -20.271 1.00 51.91 151 PRO A N 1
ATOM 1079 C CA . PRO A 1 151 ? 5.690 3.022 -21.670 1.00 51.91 151 PRO A CA 1
ATOM 1080 C C . PRO A 1 151 ? 6.083 1.918 -22.680 1.00 51.91 151 PRO A C 1
ATOM 1082 O O . PRO A 1 151 ? 6.427 2.227 -23.819 1.00 51.91 151 PRO A O 1
ATOM 1085 N N . ARG A 1 152 ? 6.065 0.637 -22.291 1.00 48.22 152 ARG A N 1
ATOM 1086 C CA . ARG A 1 152 ? 6.385 -0.523 -23.134 1.00 48.22 152 ARG A CA 1
ATOM 1087 C C . ARG A 1 152 ? 5.272 -1.586 -23.203 1.00 48.22 152 ARG A C 1
ATOM 1089 O O . ARG A 1 152 ? 5.568 -2.693 -23.644 1.00 48.22 152 ARG A O 1
ATOM 1096 N N . GLY A 1 153 ? 4.037 -1.270 -22.794 1.00 40.47 153 GLY A N 1
ATOM 1097 C CA . GLY A 1 153 ? 2.873 -2.170 -22.872 1.00 40.47 153 GLY A CA 1
ATOM 1098 C C . GLY A 1 153 ? 1.661 -1.526 -23.523 1.00 40.47 153 GLY A C 1
ATOM 1099 O O . GLY A 1 153 ? 1.153 -0.543 -22.934 1.00 40.47 153 GLY A O 1
#

Sequence (153 aa):
MDIAVMGAGGVGGYFGGLLARAGHNVTFIARGPHLEAIQRGGLRVESGNDGVFTVPGNATDNPATLGPQELILFAVKMYDNDDAIHAIGPLLGPDSIVLTLQNGIDNGDRLVEEYGAERVMIGSAYLEGRISEPGVVTQGGPGSASFGSGPRG

Secondary structure (DSSP, 8-state):
-EEEEE--SHHHHHHHHHHHHTT-EEEEE--HHHHHHHHHH-EEEEETTTEEEEE---EES-GGGS--EEEEEE-S-GGGHHHHHHHHGGGEEEEEEEEE---STTTTHHHHHHH-TTTEEEEEEEEEEEEEETTEEEEEEEEEEEEEE-TT-

InterPro domains:
  IPR013332 Ketopantoate reductase, N-terminal domain [PF02558] (3-150)
  IPR036291 NAD(P)-binding domain superfamily [SSF51735] (1-123)
  IPR051402 Ketopantoate Reductase-Related [PTHR21708] (1-148)

pLDDT: mean 93.66, std 9.1, range [40.47, 98.75]

Radius of gyration: 14.22 Å; chains: 1; bounding box: 30×33×41 Å

Foldseek 3Di:
DFEEELDCWFLSVLVLVVCQVVPYNYEYQDDDLQLVLLQVFAAWEDEPVPHTDGGHSRYDVQLLVRAAGLEYEHEDAPVCCVVSLVRCVRNHDPNHAYEYADDDPCSCVVVCVVPNLVRYKYKYFFWDWGAPDRSYIYIDDPGDMDIDRPPPD

Organism: Geodia barretti (NCBI:txid519541)